Protein AF-A0A2G2Q5C0-F1 (afdb_monomer_lite)

Secondary structure (DSSP, 8-state):
---------TT------EE-SS-EE-S-------TT-HHHHTT--EEEEEE-TT--EEEEEEE-TTSPBP-

Sequence (71 aa):
MSSVKWYIVTAELLIKYTSDNWNLDIGAESYFFQEGEGEKYEEAKYGGLKIDKEGNSVLIGLYDVNLKQIK

Foldseek 3Di:
DDDDDDDAPPPDDAADWDDDPPDIGRPAPDDDDDPPCVVQQVQFPDFDWDADPVRRIYGDFTAHPVRHTGD

Structure (mmCIF, N/CA/C/O backbone):
data_AF-A0A2G2Q5C0-F1
#
_entry.id   AF-A0A2G2Q5C0-F1
#
loop_
_atom_site.group_PDB
_atom_site.id
_atom_site.type_symbol
_atom_site.label_atom_id
_atom_site.label_alt_id
_atom_site.label_comp_id
_atom_site.label_asym_id
_atom_site.label_entity_id
_atom_site.label_seq_id
_atom_site.pdbx_PDB_ins_code
_atom_site.Cartn_x
_atom_site.Cartn_y
_atom_site.Cartn_z
_atom_site.occupancy
_atom_site.B_iso_or_equiv
_atom_site.auth_seq_id
_atom_site.auth_comp_id
_atom_site.auth_asym_id
_atom_site.auth_atom_id
_atom_site.pdbx_PDB_model_num
ATOM 1 N N . MET A 1 1 ? 18.093 -3.859 -31.466 1.00 42.72 1 MET A N 1
ATOM 2 C CA . MET A 1 1 ? 17.674 -4.331 -30.130 1.00 42.72 1 MET A CA 1
ATOM 3 C C . MET A 1 1 ? 16.231 -4.791 -30.263 1.00 42.72 1 MET A C 1
ATOM 5 O O . MET A 1 1 ? 15.404 -3.973 -30.637 1.00 42.72 1 MET A O 1
ATOM 9 N N . SER A 1 2 ? 15.950 -6.089 -30.129 1.00 44.34 2 SER A N 1
ATOM 10 C CA . SER A 1 2 ? 14.598 -6.623 -30.358 1.00 44.34 2 SER A CA 1
ATOM 11 C C . SER A 1 2 ? 13.688 -6.242 -29.190 1.00 44.34 2 SER A C 1
ATOM 13 O O . SER A 1 2 ? 14.006 -6.564 -28.048 1.00 44.34 2 SER A O 1
ATOM 15 N N . SER A 1 3 ? 12.585 -5.542 -29.458 1.00 55.94 3 SER A N 1
ATOM 16 C CA . SER A 1 3 ? 11.562 -5.249 -28.452 1.00 55.94 3 SER A CA 1
ATOM 17 C C . SER A 1 3 ? 10.825 -6.538 -28.093 1.00 55.94 3 SER A C 1
ATOM 19 O O . SER A 1 3 ? 10.138 -7.119 -28.932 1.00 55.94 3 SER A O 1
ATOM 21 N N .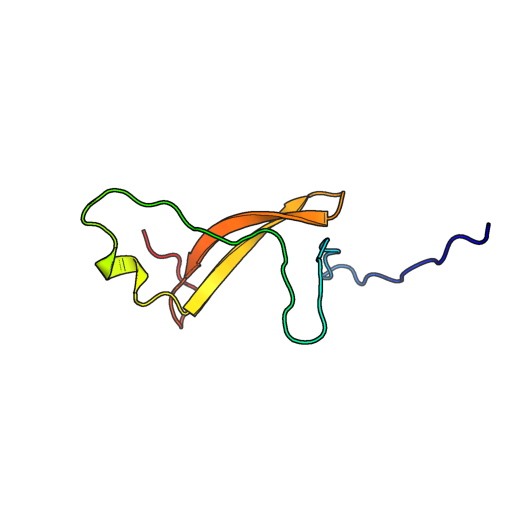 VAL A 1 4 ? 10.964 -6.989 -26.848 1.00 69.75 4 VAL A N 1
ATOM 22 C CA . VAL A 1 4 ? 10.139 -8.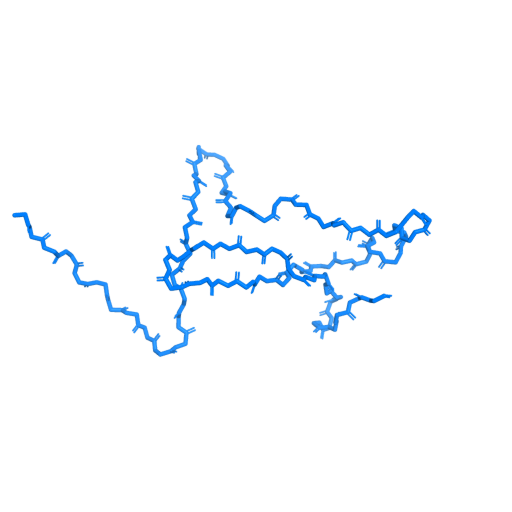070 -26.300 1.00 69.75 4 VAL A CA 1
ATOM 23 C C . VAL A 1 4 ? 8.718 -7.531 -26.151 1.00 69.75 4 VAL A C 1
ATOM 25 O O . VAL A 1 4 ? 8.494 -6.529 -25.473 1.00 69.75 4 VAL A O 1
ATOM 28 N N . LYS A 1 5 ? 7.762 -8.158 -26.837 1.00 65.38 5 LYS A N 1
ATOM 29 C CA . LYS A 1 5 ? 6.350 -7.777 -26.792 1.00 65.38 5 LYS A CA 1
ATOM 30 C C . LYS A 1 5 ? 5.654 -8.626 -25.732 1.00 65.38 5 LYS A C 1
ATOM 32 O O . LYS A 1 5 ? 5.373 -9.797 -25.967 1.00 65.38 5 LYS A O 1
ATOM 37 N N . TRP A 1 6 ? 5.407 -8.040 -24.567 1.00 67.06 6 TRP A N 1
ATOM 38 C CA . TRP A 1 6 ? 4.617 -8.666 -23.510 1.00 67.06 6 TRP A CA 1
ATOM 39 C C . TRP A 1 6 ? 3.137 -8.650 -23.912 1.00 67.06 6 TRP A C 1
ATOM 41 O O . TRP A 1 6 ? 2.604 -7.600 -24.273 1.00 67.06 6 TRP A O 1
ATOM 51 N N . TYR A 1 7 ? 2.481 -9.811 -23.899 1.00 68.56 7 TYR A N 1
ATOM 52 C CA . TYR A 1 7 ? 1.030 -9.900 -24.063 1.00 68.56 7 TYR A CA 1
ATOM 53 C C . TYR A 1 7 ? 0.389 -9.726 -22.689 1.00 68.56 7 TYR A C 1
ATOM 55 O O . TYR A 1 7 ? 0.390 -10.655 -21.895 1.00 68.56 7 TYR A O 1
ATOM 63 N N . ILE A 1 8 ? -0.108 -8.520 -22.427 1.00 71.38 8 ILE A N 1
ATOM 64 C CA . ILE A 1 8 ? -0.878 -8.175 -21.230 1.00 71.38 8 ILE A CA 1
ATOM 65 C C . ILE A 1 8 ? -2.349 -8.426 -21.578 1.00 71.38 8 ILE A C 1
ATOM 67 O O . ILE A 1 8 ? -2.833 -7.882 -22.579 1.00 71.38 8 ILE A O 1
ATOM 71 N N . VAL A 1 9 ? -3.068 -9.252 -20.817 1.00 78.62 9 VAL A N 1
ATOM 72 C CA . VAL A 1 9 ? -4.529 -9.354 -20.992 1.00 78.62 9 VAL A CA 1
ATOM 73 C C . VAL A 1 9 ? -5.209 -8.100 -20.441 1.00 78.62 9 VAL A C 1
ATOM 75 O O . VAL A 1 9 ? -4.655 -7.388 -19.616 1.00 78.62 9 VAL A O 1
ATOM 78 N N . THR A 1 10 ? -6.433 -7.796 -20.873 1.00 76.81 10 THR A N 1
ATOM 79 C CA . THR A 1 10 ? -7.103 -6.508 -20.590 1.00 76.81 10 THR A CA 1
ATOM 80 C C . THR A 1 10 ? -7.254 -6.170 -19.093 1.00 76.81 10 THR A C 1
ATOM 82 O O . THR A 1 10 ? -7.487 -5.013 -18.760 1.00 76.81 10 THR A O 1
ATOM 85 N N . ALA A 1 11 ? -7.124 -7.158 -18.201 1.00 84.31 11 ALA A N 1
ATOM 86 C CA . ALA A 1 11 ? -7.223 -7.006 -16.748 1.00 84.31 11 ALA A CA 1
ATOM 87 C C . ALA A 1 11 ? -5.869 -7.048 -16.006 1.00 84.31 11 ALA A C 1
ATOM 89 O O . ALA A 1 11 ? -5.851 -6.990 -14.780 1.00 84.31 11 ALA A O 1
ATOM 90 N N . GLU A 1 12 ? -4.747 -7.169 -16.714 1.00 86.25 12 GLU A N 1
ATOM 91 C CA . GLU A 1 12 ? -3.413 -7.175 -16.110 1.00 86.25 12 GLU A CA 1
ATOM 92 C C . GLU A 1 12 ? -2.814 -5.765 -16.050 1.00 86.25 12 GLU A C 1
ATOM 94 O O . GLU A 1 12 ? -3.056 -4.911 -16.905 1.00 86.25 12 GLU A O 1
ATOM 99 N N . LEU A 1 13 ? -1.995 -5.536 -15.025 1.00 87.06 13 LEU A N 1
ATOM 100 C CA . LEU A 1 13 ? -1.278 -4.286 -14.799 1.00 87.06 13 LEU A CA 1
ATOM 101 C C . LEU A 1 13 ? 0.215 -4.590 -14.687 1.00 87.06 13 LEU A C 1
ATOM 103 O O . LEU A 1 13 ? 0.612 -5.514 -13.980 1.00 87.06 13 LEU A O 1
ATOM 107 N N . LEU A 1 14 ? 1.046 -3.802 -15.370 1.00 89.69 14 LEU A N 1
ATOM 108 C CA . LEU A 1 14 ? 2.494 -3.860 -15.186 1.00 89.69 14 LEU A CA 1
ATOM 109 C C . LEU A 1 14 ? 2.882 -3.020 -13.975 1.00 89.69 14 LEU A C 1
ATOM 111 O O . LEU A 1 14 ? 2.546 -1.841 -13.917 1.00 89.69 14 LEU A O 1
ATOM 115 N N . ILE A 1 15 ? 3.625 -3.618 -13.049 1.00 90.88 15 ILE A N 1
ATOM 116 C CA . ILE A 1 15 ? 4.165 -2.948 -11.868 1.00 90.88 15 ILE A CA 1
ATOM 117 C C . ILE A 1 15 ? 5.690 -3.024 -11.892 1.00 90.88 15 ILE A C 1
ATOM 119 O O . ILE A 1 15 ? 6.270 -4.068 -12.196 1.00 90.88 15 ILE A O 1
ATOM 123 N N . LYS A 1 16 ? 6.348 -1.906 -11.590 1.00 92.12 16 LYS A N 1
ATOM 124 C CA . LYS A 1 16 ? 7.780 -1.886 -11.309 1.00 92.12 16 LYS A CA 1
ATOM 125 C C . LYS A 1 16 ? 8.003 -2.489 -9.935 1.00 92.12 16 LYS A C 1
ATOM 127 O O . LYS A 1 16 ? 7.327 -2.132 -8.976 1.00 92.12 16 LYS A O 1
ATOM 132 N N . TYR A 1 17 ? 8.983 -3.368 -9.856 1.00 92.19 17 TYR A N 1
ATOM 133 C CA . TYR A 1 17 ? 9.400 -3.969 -8.608 1.00 92.19 17 TYR A CA 1
ATOM 134 C C . TYR A 1 17 ? 10.921 -3.994 -8.546 1.00 92.19 17 TYR A C 1
ATOM 136 O O . TYR A 1 17 ? 11.606 -3.967 -9.573 1.00 92.19 17 TYR A O 1
ATOM 144 N N . THR A 1 18 ? 11.442 -4.067 -7.333 1.00 91.19 18 THR A N 1
ATOM 145 C CA . THR A 1 18 ? 12.814 -4.489 -7.082 1.00 91.19 18 THR A CA 1
ATOM 146 C C . THR A 1 18 ? 12.764 -5.799 -6.315 1.00 91.19 18 THR A C 1
ATOM 148 O O . THR A 1 18 ? 11.810 -6.077 -5.594 1.00 91.19 18 THR A O 1
ATOM 151 N N . SER A 1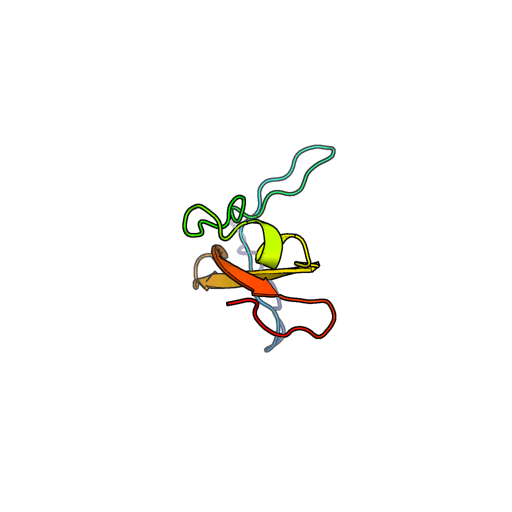 19 ? 13.735 -6.671 -6.539 1.00 91.81 19 SER A N 1
ATOM 152 C CA . SER A 1 19 ? 13.775 -7.961 -5.860 1.00 91.81 19 SER A CA 1
ATOM 153 C C . SER A 1 19 ? 15.201 -8.319 -5.507 1.00 91.81 19 SER A C 1
ATOM 155 O O . SER A 1 19 ? 16.102 -8.143 -6.331 1.00 91.81 19 SER A O 1
ATOM 157 N N . ASP A 1 20 ? 15.379 -8.885 -4.324 1.00 90.88 20 ASP A N 1
ATOM 158 C CA . ASP A 1 20 ? 16.582 -9.611 -3.936 1.00 90.88 20 ASP A CA 1
ATOM 159 C C . ASP A 1 20 ? 16.264 -11.113 -3.811 1.00 90.88 20 ASP A C 1
ATOM 161 O O . ASP A 1 20 ? 15.200 -11.572 -4.229 1.00 90.88 20 ASP A O 1
ATOM 165 N N . ASN A 1 21 ? 17.193 -11.912 -3.282 1.00 90.56 21 ASN A N 1
ATOM 166 C CA . ASN A 1 21 ? 16.999 -13.359 -3.150 1.00 90.56 21 ASN A CA 1
ATOM 167 C C . ASN A 1 21 ? 15.803 -13.757 -2.263 1.00 90.56 21 ASN A C 1
ATOM 169 O O . ASN A 1 21 ? 15.357 -14.900 -2.357 1.00 90.56 21 ASN A O 1
ATOM 173 N N . TRP A 1 22 ? 15.313 -12.863 -1.401 1.00 89.69 22 TRP A N 1
ATOM 174 C CA . TRP A 1 22 ? 14.299 -13.159 -0.388 1.00 89.69 22 TRP A CA 1
ATOM 175 C C . TRP A 1 22 ? 13.123 -12.188 -0.378 1.00 89.69 22 TRP A C 1
ATOM 177 O O . TRP A 1 22 ? 12.054 -12.567 0.099 1.00 89.69 22 TRP A O 1
ATOM 187 N N . ASN A 1 23 ? 13.291 -10.971 -0.902 1.00 87.88 23 ASN A N 1
ATOM 188 C CA . ASN A 1 23 ? 12.241 -9.957 -0.872 1.00 87.88 23 ASN A CA 1
ATOM 189 C C . ASN A 1 23 ? 11.851 -9.477 -2.266 1.00 87.88 23 ASN A C 1
ATOM 191 O O . ASN A 1 23 ? 12.663 -9.407 -3.190 1.00 87.88 23 ASN A O 1
ATOM 195 N N . LEU A 1 24 ? 10.578 -9.108 -2.372 1.00 87.81 24 LEU A N 1
ATOM 196 C CA . LEU A 1 24 ? 9.995 -8.408 -3.500 1.00 87.81 24 LEU A CA 1
ATOM 197 C C . LEU A 1 24 ? 9.455 -7.081 -2.975 1.00 87.81 24 LEU A C 1
ATOM 199 O O . LEU A 1 24 ? 8.531 -7.076 -2.164 1.00 87.81 24 LEU A O 1
ATOM 203 N N . ASP A 1 25 ? 10.018 -5.980 -3.449 1.00 87.56 25 ASP A N 1
ATOM 204 C CA . ASP A 1 25 ? 9.549 -4.639 -3.144 1.00 87.56 25 ASP A CA 1
ATOM 205 C C . ASP A 1 25 ? 8.844 -4.029 -4.358 1.00 87.56 25 ASP A C 1
ATOM 207 O O . ASP A 1 25 ? 9.306 -4.140 -5.494 1.00 87.56 25 ASP A O 1
ATOM 211 N N . ILE A 1 26 ? 7.713 -3.377 -4.110 1.00 88.12 26 ILE A N 1
ATOM 212 C CA . ILE A 1 26 ? 6.880 -2.738 -5.137 1.00 88.12 26 ILE A CA 1
ATOM 213 C C . ILE A 1 26 ? 6.704 -1.229 -4.890 1.00 88.12 26 ILE A C 1
ATOM 215 O O . ILE A 1 26 ? 5.826 -0.608 -5.492 1.00 88.12 26 ILE A O 1
ATOM 219 N N . GLY A 1 27 ? 7.523 -0.630 -4.015 1.00 77.81 27 GLY A N 1
ATOM 220 C CA . GLY A 1 27 ? 7.537 0.807 -3.714 1.00 77.81 27 GLY A CA 1
ATOM 221 C C . GLY A 1 27 ? 6.380 1.314 -2.844 1.00 77.81 27 GLY A C 1
ATOM 222 O O . GLY A 1 27 ? 6.133 2.516 -2.785 1.00 77.81 27 GLY A O 1
ATOM 223 N N . ALA A 1 28 ? 5.645 0.416 -2.184 1.00 72.81 28 ALA A N 1
ATOM 224 C CA . ALA A 1 28 ? 4.442 0.719 -1.406 1.00 72.81 28 ALA A CA 1
ATOM 225 C C . ALA A 1 28 ? 4.650 0.474 0.100 1.00 72.81 28 ALA A C 1
ATOM 227 O O . ALA A 1 28 ? 3.852 -0.197 0.750 1.00 72.81 28 ALA A O 1
ATOM 228 N N . GLU A 1 29 ? 5.755 0.977 0.645 1.00 71.50 29 GLU A N 1
ATOM 229 C CA . GLU A 1 29 ? 6.304 0.483 1.915 1.00 71.50 29 GLU A CA 1
ATOM 230 C C . GLU A 1 29 ? 5.621 1.035 3.176 1.00 71.50 29 GLU A C 1
ATOM 232 O O . GLU A 1 29 ? 5.808 0.490 4.263 1.00 71.50 29 GLU A O 1
ATOM 237 N N . SER A 1 30 ? 4.849 2.126 3.103 1.00 83.81 30 SER A N 1
ATOM 238 C CA . SER A 1 30 ? 4.276 2.745 4.310 1.00 83.81 30 SER A CA 1
ATOM 239 C C . SER A 1 30 ? 2.959 3.475 4.059 1.00 83.81 30 SER A C 1
ATOM 241 O O . SER A 1 30 ? 2.821 4.235 3.100 1.00 83.81 30 SER A O 1
ATOM 243 N N . TYR A 1 31 ? 1.996 3.267 4.961 1.00 87.00 31 TYR A N 1
ATOM 244 C CA . TYR A 1 31 ? 0.724 3.985 4.999 1.00 87.00 31 TYR A CA 1
ATOM 245 C C . TYR A 1 31 ? 0.740 4.992 6.148 1.00 87.00 31 TYR A C 1
ATOM 247 O O . TYR A 1 31 ? 0.951 4.618 7.300 1.00 87.00 31 TYR A O 1
ATOM 255 N N . PHE A 1 32 ? 0.518 6.267 5.835 1.00 88.00 32 PHE A N 1
ATOM 256 C CA . PHE A 1 32 ? 0.485 7.334 6.831 1.00 88.00 32 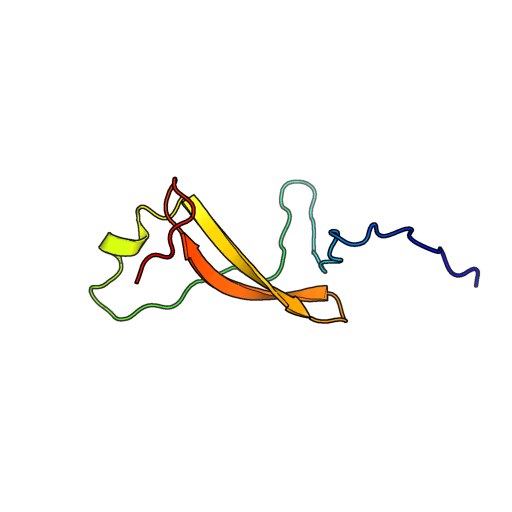PHE A CA 1
ATOM 257 C C . PHE A 1 32 ? -0.943 7.553 7.327 1.00 88.00 32 PHE A C 1
ATOM 259 O O . PHE A 1 32 ? -1.879 7.665 6.536 1.00 88.00 32 PHE A O 1
ATOM 266 N N . PHE A 1 33 ? -1.093 7.660 8.641 1.00 89.56 33 PHE A N 1
ATOM 267 C CA . PHE A 1 33 ? -2.358 7.915 9.317 1.00 89.56 33 PHE A CA 1
ATOM 268 C C . PHE A 1 33 ? -2.158 8.927 10.445 1.00 89.56 33 PHE A C 1
ATOM 270 O O . PHE A 1 33 ? -1.027 9.246 10.817 1.00 89.56 33 PHE A O 1
ATOM 277 N N . GLN A 1 34 ? -3.260 9.483 10.949 1.00 90.81 34 GLN A N 1
ATOM 278 C CA . GLN A 1 34 ? -3.204 10.455 12.036 1.00 90.81 34 GLN A CA 1
ATOM 279 C C . GLN A 1 34 ? -2.732 9.788 13.335 1.00 90.81 34 GLN A C 1
ATOM 281 O O . GLN A 1 34 ? -2.910 8.593 13.552 1.00 90.81 34 GLN A O 1
ATOM 286 N N . GLU A 1 35 ? -2.105 10.550 14.222 1.00 92.12 35 GLU A N 1
ATOM 287 C CA . GLU A 1 35 ? -1.691 10.015 15.518 1.00 92.12 35 GLU A CA 1
ATOM 288 C C . GLU A 1 35 ? -2.912 9.541 16.332 1.00 92.12 35 GLU A C 1
ATOM 290 O O . GLU A 1 35 ? -3.963 10.179 16.315 1.00 92.12 35 GLU A O 1
ATOM 295 N N . GLY A 1 36 ? -2.785 8.402 17.023 1.00 92.62 36 GLY A N 1
ATOM 296 C CA . GLY A 1 36 ? -3.883 7.774 17.774 1.00 92.62 36 GLY A CA 1
ATOM 297 C C . GLY A 1 36 ? -4.815 6.896 16.934 1.00 92.62 36 GLY A C 1
ATOM 298 O O . GLY A 1 36 ? -5.678 6.218 17.479 1.00 92.62 36 GLY A O 1
ATOM 299 N N . GLU A 1 37 ? -4.616 6.852 15.619 1.00 91.56 37 GLU A N 1
ATOM 300 C CA . GLU A 1 37 ? -5.441 6.079 14.692 1.00 91.56 37 GLU A CA 1
ATOM 301 C C . GLU A 1 37 ? -4.809 4.746 14.257 1.00 91.56 37 GLU A C 1
ATOM 303 O O . GLU A 1 37 ? -5.329 4.083 13.366 1.00 91.56 37 GLU A O 1
ATOM 308 N N . GLY A 1 38 ? -3.691 4.335 14.858 1.00 91.06 38 GLY A N 1
ATOM 309 C CA . GLY A 1 38 ? -2.990 3.106 14.467 1.00 91.06 38 GLY A CA 1
ATOM 310 C C . GLY A 1 38 ? -3.815 1.837 14.678 1.00 91.06 38 GLY A C 1
ATOM 311 O O . GLY A 1 38 ? -3.838 0.981 13.797 1.00 91.06 38 GLY A O 1
ATOM 312 N N . GLU A 1 39 ? -4.554 1.757 15.790 1.00 93.62 39 GLU A N 1
ATOM 313 C CA . GLU A 1 39 ? -5.305 0.555 16.186 1.00 93.62 39 GLU A CA 1
ATOM 314 C C . GLU A 1 39 ? -6.305 0.101 15.111 1.00 93.62 39 GLU A C 1
ATOM 316 O O . GLU A 1 39 ? -6.396 -1.086 14.813 1.00 93.62 39 GLU A O 1
ATOM 321 N N . LYS A 1 40 ? -7.003 1.031 14.439 1.00 92.44 40 LYS A N 1
ATOM 322 C CA . LYS A 1 40 ? -7.948 0.664 13.363 1.00 92.44 40 LYS A CA 1
ATOM 323 C C . LYS A 1 40 ? -7.268 0.005 12.163 1.00 92.44 40 LYS A C 1
ATOM 325 O O . LYS A 1 40 ? -7.901 -0.776 11.458 1.00 92.44 40 LYS A O 1
ATOM 330 N N . TYR A 1 41 ? -5.997 0.311 11.915 1.00 93.38 41 TYR A N 1
ATOM 331 C CA . TYR A 1 41 ? -5.249 -0.236 10.788 1.00 93.38 41 TYR A CA 1
ATOM 332 C C . TYR A 1 41 ? -4.526 -1.546 11.125 1.00 93.38 41 TYR A C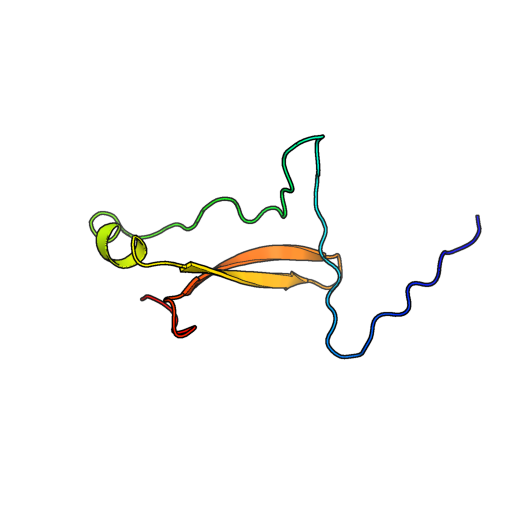 1
ATOM 334 O O . TYR A 1 41 ? -4.054 -2.210 10.204 1.00 93.38 41 TYR A O 1
ATOM 342 N N . GLU A 1 42 ? -4.489 -1.978 12.391 1.00 92.06 42 GLU A N 1
ATOM 343 C CA . GLU A 1 42 ? -3.929 -3.286 12.777 1.00 92.06 42 GLU A CA 1
ATOM 344 C C . GLU A 1 42 ? -4.701 -4.461 12.156 1.00 92.06 42 GLU A C 1
ATOM 346 O O . GLU A 1 42 ? -4.144 -5.529 11.886 1.00 92.06 42 GLU A O 1
ATOM 351 N N . GLU A 1 43 ? -5.987 -4.257 11.864 1.00 91.75 43 GLU A N 1
ATOM 352 C CA . GLU A 1 43 ? -6.834 -5.252 11.206 1.00 91.75 43 GLU A CA 1
ATOM 353 C C . GLU A 1 43 ? -6.594 -5.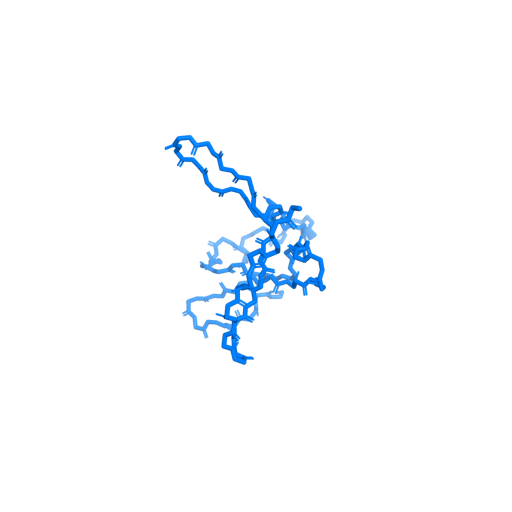359 9.690 1.00 91.75 43 GLU A C 1
ATOM 355 O O . GLU A 1 43 ? -7.131 -6.269 9.048 1.00 91.75 43 GLU A O 1
ATOM 360 N N . ALA A 1 44 ? -5.774 -4.477 9.105 1.00 95.25 44 ALA A N 1
ATOM 361 C CA . ALA A 1 44 ? -5.487 -4.479 7.678 1.00 95.25 44 ALA A CA 1
ATOM 362 C C . ALA A 1 44 ? -4.913 -5.828 7.219 1.00 95.25 44 ALA A C 1
ATOM 364 O O . ALA A 1 44 ? -3.956 -6.362 7.784 1.00 95.25 44 ALA A O 1
ATOM 365 N N . LYS A 1 45 ? -5.501 -6.379 6.154 1.00 95.88 45 LYS A N 1
ATOM 366 C CA . LYS A 1 45 ? -5.023 -7.594 5.476 1.00 95.88 45 LYS A CA 1
ATOM 367 C C . LYS A 1 45 ? -4.499 -7.317 4.080 1.00 95.88 45 LYS A C 1
ATOM 369 O O . LYS A 1 45 ? -3.678 -8.085 3.587 1.00 95.88 45 LYS A O 1
ATOM 374 N N . TYR A 1 46 ? -4.935 -6.219 3.469 1.00 94.62 46 TYR A N 1
ATOM 375 C CA . TYR A 1 46 ? -4.532 -5.858 2.118 1.00 94.62 46 TYR A CA 1
ATOM 376 C C . TYR A 1 46 ? -4.176 -4.376 2.014 1.00 94.62 46 TYR A C 1
ATOM 378 O O . TYR A 1 46 ? -4.826 -3.522 2.619 1.00 94.62 46 TYR A O 1
ATOM 386 N N . GLY A 1 47 ? -3.167 -4.079 1.197 1.00 92.88 47 GLY A N 1
ATOM 387 C CA . GLY A 1 47 ? -2.858 -2.732 0.732 1.00 92.88 47 GLY A CA 1
ATOM 388 C C . GLY A 1 47 ? -3.471 -2.488 -0.645 1.00 92.88 47 GLY A C 1
ATOM 389 O O . GLY A 1 47 ? -3.310 -3.301 -1.554 1.00 92.88 47 GLY A O 1
ATOM 390 N N . GLY A 1 48 ? -4.176 -1.374 -0.816 1.00 93.44 48 GLY A N 1
ATOM 391 C CA . GLY A 1 48 ? -4.660 -0.935 -2.121 1.00 93.44 48 GLY A CA 1
ATOM 392 C C . GLY A 1 48 ? -3.585 -0.143 -2.843 1.00 93.44 48 GLY A C 1
ATOM 393 O O . GLY A 1 48 ? -3.098 0.857 -2.317 1.00 93.44 48 GLY A O 1
ATOM 394 N N . LEU A 1 49 ? -3.246 -0.563 -4.057 1.00 92.50 49 LEU A N 1
ATOM 395 C CA . LEU A 1 49 ? -2.239 0.091 -4.883 1.00 92.50 49 LEU A CA 1
ATOM 396 C C . LEU A 1 49 ? -2.888 0.813 -6.054 1.00 92.50 49 LEU A C 1
ATOM 398 O O . LEU A 1 49 ? -3.788 0.288 -6.712 1.00 92.50 49 LEU A O 1
ATOM 402 N N . LYS A 1 50 ? -2.376 2.002 -6.355 1.00 91.12 50 LYS A N 1
ATOM 403 C CA . LYS A 1 50 ? -2.627 2.684 -7.620 1.00 91.12 50 LYS A CA 1
ATOM 404 C C . LYS A 1 50 ? -1.360 2.638 -8.458 1.00 91.12 50 LYS A C 1
ATOM 406 O O . LYS A 1 50 ? -0.303 3.033 -7.978 1.00 91.12 50 LYS A O 1
ATOM 411 N N . ILE A 1 51 ? -1.492 2.174 -9.697 1.00 91.56 51 ILE A N 1
ATOM 412 C CA . ILE A 1 51 ? -0.378 1.982 -10.627 1.00 91.56 51 ILE A CA 1
ATOM 413 C C . ILE A 1 51 ? -0.548 2.942 -11.807 1.00 91.56 51 ILE A C 1
ATOM 415 O O . ILE A 1 51 ? -1.655 3.087 -12.336 1.00 91.56 51 ILE A O 1
ATOM 419 N N . ASP A 1 52 ? 0.523 3.630 -12.196 1.00 91.38 52 ASP A N 1
ATOM 420 C CA . ASP A 1 52 ? 0.532 4.493 -13.380 1.00 91.38 52 ASP A CA 1
ATOM 421 C C . ASP A 1 52 ? 0.935 3.741 -14.665 1.00 91.38 52 ASP A C 1
ATOM 423 O O . ASP A 1 52 ? 1.209 2.543 -14.668 1.00 91.38 52 ASP A O 1
ATOM 427 N N . LYS A 1 53 ? 0.962 4.449 -15.800 1.00 90.50 53 LYS A N 1
ATOM 428 C CA . LYS A 1 53 ? 1.307 3.855 -17.106 1.00 90.50 53 LYS A CA 1
ATOM 429 C C . LYS A 1 53 ? 2.767 3.406 -17.211 1.00 90.50 53 LYS A C 1
ATOM 431 O O . LYS A 1 53 ? 3.096 2.646 -18.116 1.00 90.50 53 LYS A O 1
ATOM 436 N N . GLU A 1 54 ? 3.632 3.907 -16.339 1.00 90.88 54 GLU A N 1
ATOM 437 C CA . GLU A 1 54 ? 5.047 3.555 -16.278 1.00 90.88 54 GLU A CA 1
ATOM 438 C C . GLU A 1 54 ? 5.303 2.420 -15.277 1.00 90.88 54 GLU A C 1
ATOM 440 O O . GLU A 1 54 ? 6.443 1.983 -15.134 1.00 90.88 54 GLU A O 1
ATOM 445 N N . GLY A 1 55 ? 4.262 1.930 -14.597 1.00 90.69 55 GLY A N 1
ATOM 446 C CA . GLY A 1 55 ? 4.337 0.883 -13.587 1.00 90.69 55 GLY A CA 1
ATOM 447 C C . GLY A 1 55 ? 4.776 1.378 -12.211 1.00 90.69 55 GLY A C 1
ATOM 448 O O . GLY A 1 55 ? 5.033 0.551 -11.339 1.00 90.69 55 GLY A O 1
ATOM 449 N N . ASN A 1 56 ? 4.872 2.692 -11.983 1.00 90.31 56 ASN A N 1
ATOM 450 C CA . ASN A 1 56 ? 5.115 3.209 -10.637 1.00 90.31 56 ASN A CA 1
ATOM 451 C C . ASN A 1 56 ? 3.863 2.967 -9.783 1.00 90.31 56 ASN A C 1
ATOM 453 O O . ASN A 1 56 ? 2.740 3.136 -10.270 1.00 90.31 56 ASN A O 1
ATOM 457 N N . SER A 1 57 ? 4.050 2.577 -8.521 1.00 90.81 57 SER A N 1
ATOM 458 C CA . SER A 1 57 ? 2.956 2.227 -7.614 1.00 90.81 57 SER A CA 1
ATOM 459 C C . SER A 1 57 ? 2.940 3.125 -6.375 1.00 90.81 57 SER A C 1
ATOM 461 O O . SER A 1 57 ? 3.986 3.568 -5.906 1.00 90.81 57 SER A O 1
ATOM 463 N N . VAL A 1 58 ? 1.741 3.428 -5.873 1.00 90.88 58 VAL A N 1
ATOM 464 C CA . VAL A 1 58 ? 1.525 4.165 -4.619 1.00 90.88 58 VAL A CA 1
ATOM 465 C C . VAL A 1 58 ? 0.479 3.433 -3.786 1.00 90.88 58 VAL A C 1
ATOM 467 O O . VAL A 1 58 ? -0.583 3.068 -4.302 1.00 90.88 58 VAL A O 1
ATOM 470 N N . LEU A 1 59 ? 0.758 3.262 -2.491 1.00 93.00 59 LEU A N 1
ATOM 471 C CA . LEU A 1 59 ? -0.202 2.761 -1.510 1.00 93.00 59 LEU A CA 1
ATOM 472 C C . LEU A 1 59 ? -1.271 3.827 -1.233 1.00 93.00 59 LEU A C 1
ATOM 474 O O . LEU A 1 59 ? -0.961 4.917 -0.761 1.00 93.00 59 LEU A O 1
ATOM 478 N N . ILE A 1 60 ? -2.530 3.522 -1.542 1.00 92.56 60 ILE A N 1
ATOM 479 C CA . ILE A 1 60 ? -3.657 4.469 -1.451 1.00 92.56 60 ILE A CA 1
ATOM 480 C C . ILE A 1 60 ? -4.666 4.128 -0.350 1.00 92.56 60 ILE A C 1
ATOM 482 O O . ILE A 1 60 ? -5.600 4.893 -0.118 1.00 92.56 60 ILE A O 1
ATOM 486 N N . GLY A 1 61 ? -4.516 2.983 0.312 1.00 93.25 61 GLY A N 1
ATOM 487 C CA . GLY A 1 61 ? -5.441 2.555 1.353 1.00 93.25 61 GLY A CA 1
ATOM 488 C C . GLY A 1 61 ? -5.081 1.205 1.946 1.00 93.25 61 GLY A C 1
ATOM 489 O O . GLY A 1 61 ? -4.342 0.426 1.344 1.00 93.25 61 GLY A O 1
ATOM 490 N N . LEU A 1 62 ? -5.659 0.928 3.107 1.00 95.19 62 LEU A N 1
ATOM 491 C CA . LEU A 1 62 ? -5.608 -0.363 3.779 1.00 95.19 62 LEU A CA 1
ATOM 492 C C . LEU A 1 62 ? -7.018 -0.949 3.849 1.00 95.19 62 LEU A C 1
ATOM 494 O O . LEU A 1 62 ? -7.996 -0.209 3.965 1.00 95.19 62 LEU A O 1
ATOM 498 N N . TYR A 1 63 ? -7.122 -2.268 3.728 1.00 96.62 63 TYR A N 1
ATOM 499 C CA . TYR A 1 63 ? -8.392 -2.969 3.585 1.00 96.62 63 TYR A CA 1
ATOM 500 C C . TYR A 1 63 ? -8.466 -4.166 4.530 1.00 96.62 63 TYR A C 1
ATOM 502 O O . TYR A 1 63 ? -7.466 -4.853 4.762 1.00 96.62 63 TYR A O 1
ATOM 510 N N . ASP A 1 64 ? -9.667 -4.413 5.049 1.00 96.75 64 ASP A N 1
ATOM 511 C CA . ASP A 1 64 ? -9.976 -5.557 5.903 1.00 96.75 64 ASP A CA 1
ATOM 512 C C . ASP A 1 64 ? -10.027 -6.879 5.106 1.00 96.75 64 ASP A C 1
ATOM 514 O O . ASP A 1 64 ? -9.881 -6.917 3.881 1.00 96.75 64 ASP A O 1
ATOM 518 N N . VAL A 1 65 ? -10.285 -7.989 5.803 1.00 97.44 65 VAL A N 1
ATOM 519 C CA . VAL A 1 65 ? -10.442 -9.327 5.197 1.00 97.44 65 VAL A CA 1
ATOM 520 C C . VAL A 1 65 ? -11.570 -9.407 4.153 1.00 97.44 65 VAL A C 1
ATOM 522 O O . VAL A 1 65 ? -11.557 -10.281 3.290 1.00 97.44 65 VAL A O 1
ATOM 525 N N . ASN A 1 66 ? -12.534 -8.487 4.202 1.00 97.00 66 ASN A N 1
ATOM 526 C CA . ASN A 1 66 ? -13.676 -8.415 3.293 1.00 97.00 66 ASN A CA 1
ATOM 527 C C . ASN A 1 66 ? -13.439 -7.445 2.125 1.00 97.00 66 ASN A C 1
ATOM 529 O O . ASN A 1 66 ? -14.391 -7.118 1.412 1.00 97.00 66 ASN A O 1
ATOM 533 N N . LEU A 1 67 ? -12.202 -6.969 1.934 1.00 95.88 67 LEU A N 1
ATOM 534 C CA . LEU A 1 67 ? -11.825 -5.975 0.926 1.00 95.88 67 LEU A CA 1
ATOM 535 C C . LEU A 1 67 ? -12.543 -4.625 1.099 1.00 95.88 67 LEU A C 1
ATOM 537 O O . LEU A 1 67 ? -12.718 -3.875 0.136 1.00 95.88 67 LEU A O 1
ATOM 541 N N . LYS A 1 68 ? -12.951 -4.281 2.324 1.00 96.88 68 LYS A N 1
ATOM 542 C CA . LYS A 1 68 ? -13.480 -2.957 2.659 1.00 96.88 68 LYS A CA 1
ATOM 543 C C . LYS A 1 68 ? -12.352 -2.057 3.130 1.00 96.88 68 LYS A C 1
ATOM 545 O O . LYS A 1 68 ? -11.541 -2.451 3.961 1.00 96.88 68 LYS A O 1
ATOM 550 N N . GLN A 1 69 ? -12.316 -0.838 2.602 1.00 95.56 69 GLN A N 1
ATOM 551 C CA . GLN A 1 69 ? -11.313 0.145 2.994 1.00 95.56 69 GLN A CA 1
ATOM 552 C C . GLN A 1 69 ? -11.518 0.566 4.454 1.00 95.56 69 GLN A C 1
ATOM 554 O O . GLN A 1 69 ? -12.622 0.962 4.832 1.00 95.56 69 GLN A O 1
ATOM 559 N N . ILE A 1 70 ? -10.440 0.529 5.232 1.00 94.56 70 ILE A N 1
ATOM 560 C CA . ILE A 1 70 ? -10.369 1.033 6.604 1.00 94.56 70 ILE A CA 1
ATOM 561 C C . ILE A 1 70 ? -10.211 2.560 6.535 1.00 94.56 70 ILE A C 1
ATOM 563 O O . ILE A 1 70 ? -9.400 3.059 5.748 1.00 94.56 70 ILE A O 1
ATOM 567 N N . LYS A 1 71 ? -11.014 3.302 7.303 1.00 87.31 71 LYS A N 1
ATOM 568 C CA . LYS A 1 71 ? -11.040 4.772 7.311 1.00 87.31 71 LYS A CA 1
ATOM 569 C C . LYS A 1 71 ? -10.905 5.329 8.708 1.00 87.31 71 LYS A C 1
ATOM 571 O O . LYS A 1 71 ? -11.409 4.698 9.656 1.00 87.31 71 LYS A O 1
#

pLDDT: mean 86.97, std 11.24, range [42.72, 97.44]

Radius of gyration: 15.65 Å; chains: 1; bounding box: 31×24×48 Å